Protein AF-R0K630-F1 (afdb_monomer_lite)

Organism: Anas platyrhynchos (NCBI:txid8839)

InterPro domains:
  IPR001806 Small GTPase [PF00071] (2-50)
  IPR001806 Small GTPase [PS51421] (1-50)
  IPR020849 Small GTPase, Ras-type [PTHR24070] (2-50)
  IPR027417 P-loop containing nucleoside triphosphate hydrolase [G3DSA:3.40.50.300] (1-50)
  IPR027417 P-loop containing nucleoside triphosphate hydrolase [SSF52540] (2-50)

Foldseek 3Di:
DDQDEAEAEPVVVVVPDPDDPVNQQVVCVVVVNHHYDYYYPPVRRCPVVD

Secondary structure (DSSP, 8-state):
----EEEEE-TT-GGG--S-HHHHHHHHHHTTS-EEEEEBTTTTBSTT--

Structure (mmCIF, N/CA/C/O backbone):
data_AF-R0K630-F1
#
_entry.id   AF-R0K630-F1
#
loop_
_atom_site.group_PDB
_atom_site.id
_atom_site.type_symbol
_atom_site.label_atom_id
_atom_site.label_alt_id
_atom_site.label_comp_id
_atom_site.label_asym_id
_atom_site.label_entity_id
_atom_site.label_seq_id
_atom_site.pdbx_PDB_ins_code
_atom_site.Cartn_x
_atom_site.Cartn_y
_atom_site.Cartn_z
_atom_site.occupancy
_atom_site.B_iso_or_equiv
_atom_site.auth_seq_id
_atom_site.auth_comp_id
_atom_site.auth_asym_id
_atom_site.auth_atom_id
_atom_site.pdbx_PDB_model_num
ATOM 1 N N . GLN A 1 1 ? -22.723 -2.761 2.877 1.00 64.94 1 GLN A N 1
ATOM 2 C CA . GLN A 1 1 ? -21.323 -2.355 3.117 1.00 64.94 1 GLN A CA 1
ATOM 3 C C . GLN A 1 1 ? -20.495 -2.921 1.972 1.00 64.94 1 GLN A C 1
ATOM 5 O O . GLN A 1 1 ? -20.758 -4.056 1.595 1.00 64.94 1 GLN A O 1
ATOM 10 N N . VAL A 1 2 ? -19.601 -2.137 1.368 1.00 84.44 2 VAL A N 1
ATOM 11 C CA . VAL A 1 2 ? -18.781 -2.581 0.226 1.00 84.44 2 VAL A CA 1
ATOM 12 C C . VAL A 1 2 ? -17.362 -2.843 0.733 1.00 84.44 2 VAL A C 1
ATOM 14 O O . VAL A 1 2 ? -16.835 -1.981 1.439 1.00 84.44 2 VAL A O 1
ATOM 17 N N . PRO A 1 3 ? -16.750 -4.000 0.428 1.00 87.38 3 PRO A N 1
ATOM 18 C CA . PRO A 1 3 ? -15.3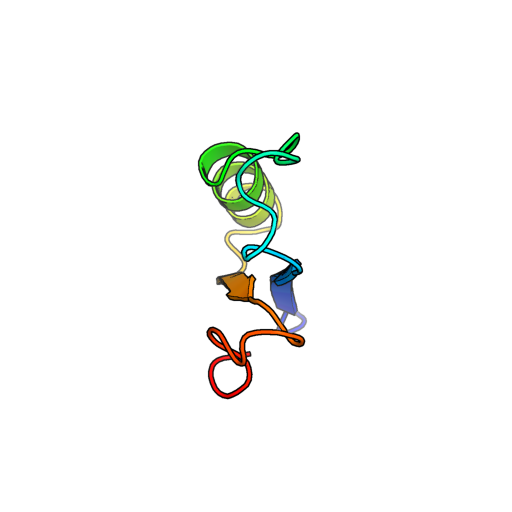54 -4.245 0.769 1.00 87.38 3 PRO A CA 1
ATOM 19 C C . PRO A 1 3 ? -14.463 -3.270 -0.009 1.00 87.38 3 PRO A C 1
ATOM 21 O O . PRO A 1 3 ? -14.527 -3.203 -1.235 1.00 87.38 3 PRO A O 1
ATOM 24 N N . MET A 1 4 ? -13.671 -2.481 0.715 1.00 91.38 4 MET A N 1
ATOM 25 C CA . MET A 1 4 ? -12.784 -1.459 0.157 1.00 91.38 4 MET A CA 1
ATOM 26 C C . MET A 1 4 ? -11.443 -1.467 0.888 1.00 91.38 4 MET A C 1
ATOM 28 O O . MET A 1 4 ? -11.389 -1.683 2.102 1.00 91.38 4 MET A O 1
ATOM 32 N N . ILE A 1 5 ? -10.381 -1.176 0.143 1.00 93.75 5 ILE A N 1
ATOM 33 C CA . ILE A 1 5 ? -9.016 -1.014 0.640 1.00 93.75 5 ILE A CA 1
ATOM 34 C C . ILE A 1 5 ? -8.432 0.286 0.081 1.00 93.75 5 ILE A C 1
ATOM 36 O O . ILE A 1 5 ? -8.617 0.609 -1.093 1.00 93.75 5 ILE A O 1
ATOM 40 N N . LEU A 1 6 ? -7.759 1.056 0.931 1.00 94.75 6 LEU A N 1
ATOM 41 C CA . LEU A 1 6 ? -7.027 2.257 0.551 1.00 94.75 6 LEU A CA 1
ATOM 42 C C . LEU A 1 6 ? -5.564 1.890 0.282 1.00 94.75 6 LEU A C 1
ATOM 44 O O . LEU A 1 6 ? -4.891 1.336 1.147 1.00 94.75 6 LEU A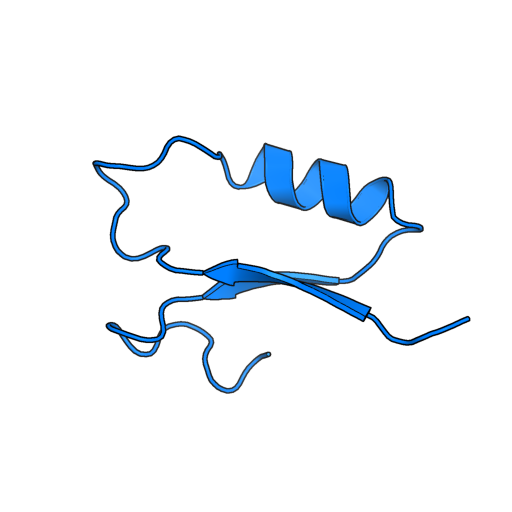 O 1
ATOM 48 N N . VAL A 1 7 ? -5.059 2.226 -0.905 1.00 95.62 7 VAL A N 1
ATOM 49 C CA . VAL A 1 7 ? -3.696 1.870 -1.322 1.00 95.62 7 VAL A CA 1
ATOM 50 C C . VAL A 1 7 ? -2.888 3.125 -1.646 1.00 95.62 7 VAL A C 1
ATOM 52 O O . VAL A 1 7 ? -3.156 3.813 -2.631 1.00 95.62 7 VAL A O 1
ATOM 55 N N . GLY A 1 8 ? -1.875 3.413 -0.831 1.00 94.31 8 GLY A N 1
ATOM 56 C CA . GLY A 1 8 ? -0.864 4.436 -1.102 1.00 94.31 8 GLY A CA 1
ATOM 57 C C . GLY A 1 8 ? 0.214 3.897 -2.039 1.00 94.31 8 GLY A C 1
ATOM 58 O O . GLY A 1 8 ? 1.198 3.322 -1.584 1.00 94.31 8 GLY A O 1
ATOM 59 N N . ASN A 1 9 ? 0.023 4.034 -3.350 1.00 94.88 9 ASN A N 1
ATOM 60 C CA . ASN A 1 9 ? 0.994 3.553 -4.338 1.00 94.88 9 ASN A CA 1
ATOM 61 C C . ASN A 1 9 ? 2.219 4.491 -4.458 1.00 94.88 9 ASN A C 1
ATOM 63 O O . ASN A 1 9 ? 2.147 5.665 -4.101 1.00 94.88 9 ASN A O 1
ATOM 67 N N . LYS A 1 10 ? 3.298 3.992 -5.075 1.00 92.62 10 LYS A N 1
ATOM 68 C CA . LYS A 1 10 ? 4.590 4.672 -5.290 1.00 92.62 10 LYS A CA 1
ATOM 69 C C . LYS A 1 10 ? 5.389 4.914 -4.008 1.00 92.62 10 LYS A C 1
ATOM 71 O O . LYS A 1 10 ? 6.123 5.893 -3.909 1.00 92.62 10 LYS A O 1
ATOM 76 N N . CYS A 1 11 ? 5.285 4.011 -3.035 1.00 91.62 11 CYS A N 1
ATOM 77 C CA . CYS A 1 11 ? 6.055 4.107 -1.791 1.00 91.62 11 CYS A CA 1
ATOM 78 C C . CYS A 1 11 ? 7.579 3.957 -1.977 1.00 91.62 11 CYS A C 1
ATOM 80 O O . CYS A 1 11 ? 8.329 4.142 -1.027 1.00 91.62 11 CYS A O 1
ATOM 82 N N . ASP A 1 12 ? 8.045 3.642 -3.190 1.00 92.38 12 ASP A N 1
ATOM 83 C CA . ASP A 1 12 ? 9.459 3.670 -3.563 1.00 92.38 12 ASP A CA 1
ATOM 84 C C . ASP A 1 12 ? 10.036 5.090 -3.685 1.00 92.38 12 ASP A C 1
ATOM 86 O O . ASP A 1 12 ? 11.248 5.257 -3.582 1.00 92.38 12 ASP A O 1
ATOM 90 N N . LEU A 1 13 ? 9.191 6.109 -3.876 1.00 92.94 13 LEU A N 1
ATOM 91 C CA . LEU A 1 13 ? 9.599 7.512 -3.988 1.00 92.94 13 LEU A CA 1
ATOM 92 C C . LEU A 1 13 ? 9.601 8.203 -2.615 1.00 92.94 13 LEU A C 1
ATOM 94 O O . LEU A 1 13 ? 8.900 9.190 -2.402 1.00 92.94 13 LEU A O 1
ATOM 98 N N . GLU A 1 14 ? 10.371 7.672 -1.665 1.00 91.75 14 GLU A N 1
ATOM 99 C CA . GLU A 1 14 ? 10.382 8.173 -0.281 1.00 91.75 14 GLU A CA 1
ATOM 100 C C . GLU A 1 14 ? 10.912 9.615 -0.179 1.00 91.75 14 GLU A C 1
ATOM 102 O O . GLU A 1 14 ? 10.407 10.403 0.615 1.00 91.75 14 GLU A O 1
ATOM 107 N N . GLU A 1 15 ? 11.876 9.992 -1.025 1.00 92.94 15 GLU A N 1
ATOM 108 C CA . GLU A 1 15 ? 12.423 11.358 -1.077 1.00 92.94 15 GLU A CA 1
ATOM 109 C C . GLU A 1 15 ? 11.412 12.385 -1.618 1.00 92.94 15 GLU A C 1
ATOM 111 O O . GLU A 1 15 ? 11.484 13.564 -1.279 1.00 92.94 15 GLU A O 1
ATOM 116 N N . GLU A 1 16 ? 10.438 11.941 -2.418 1.00 94.56 16 GLU A N 1
ATOM 117 C CA . GLU A 1 16 ? 9.352 12.773 -2.960 1.00 94.56 16 GLU A CA 1
ATOM 118 C C . GLU A 1 16 ? 8.054 12.628 -2.144 1.00 94.56 16 GLU A C 1
ATOM 120 O O . GLU A 1 16 ? 6.978 13.067 -2.567 1.00 94.56 16 GLU A O 1
ATOM 125 N N . ARG A 1 17 ? 8.118 11.988 -0.969 1.00 94.25 17 ARG A N 1
ATOM 126 C CA . ARG A 1 17 ? 6.937 11.726 -0.150 1.00 94.25 17 ARG A CA 1
ATOM 127 C C . ARG A 1 17 ? 6.337 13.029 0.373 1.00 94.25 17 ARG A C 1
ATOM 129 O O . ARG A 1 17 ? 6.922 13.728 1.193 1.00 94.25 17 ARG A O 1
ATOM 136 N N . VAL A 1 18 ? 5.089 13.275 -0.015 1.00 96.00 18 VAL A N 1
ATOM 137 C CA . VAL A 1 18 ? 4.264 14.380 0.510 1.00 96.00 18 VAL A CA 1
ATOM 138 C C . VAL A 1 18 ? 3.119 13.909 1.406 1.00 96.00 18 VAL A C 1
ATOM 140 O O . VAL A 1 18 ? 2.584 14.694 2.183 1.00 96.00 18 VAL A O 1
ATOM 143 N N . VAL A 1 19 ? 2.747 12.626 1.318 1.00 94.62 19 VAL A N 1
ATOM 144 C CA . VAL A 1 19 ? 1.742 12.001 2.186 1.00 94.62 19 VAL A CA 1
ATOM 145 C C . VAL A 1 19 ? 2.436 11.005 3.106 1.00 94.62 19 VAL A C 1
ATOM 147 O O . VAL A 1 19 ? 2.999 10.001 2.661 1.00 94.62 19 VAL A O 1
ATOM 150 N N . GLY A 1 20 ? 2.401 11.287 4.404 1.00 94.31 20 GLY A N 1
ATOM 151 C CA . GLY A 1 20 ? 2.904 10.389 5.432 1.00 94.31 20 GLY A CA 1
ATOM 152 C C . GLY A 1 20 ? 2.003 9.167 5.621 1.00 94.31 20 GLY A C 1
ATOM 153 O O . GLY A 1 20 ? 0.782 9.245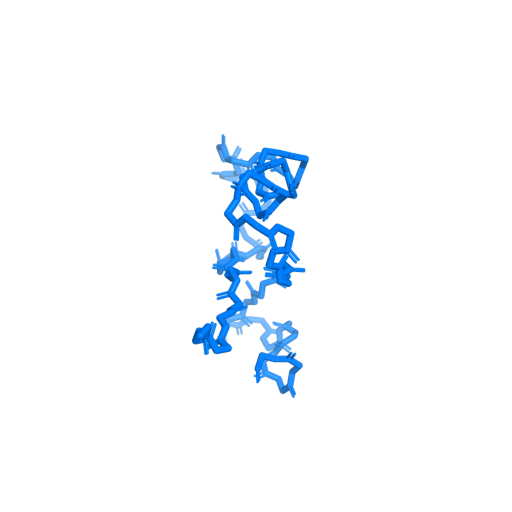 5.471 1.00 94.31 20 GLY A O 1
ATOM 154 N N . LYS A 1 21 ? 2.601 8.045 6.039 1.00 93.81 21 LYS A N 1
ATOM 155 C CA . LYS A 1 21 ? 1.884 6.794 6.358 1.00 93.81 21 LYS A CA 1
ATOM 156 C C . LYS A 1 21 ? 0.718 7.009 7.323 1.00 93.81 21 LYS A C 1
ATOM 158 O O . LYS A 1 21 ? -0.365 6.466 7.125 1.00 93.81 21 LYS A O 1
ATOM 163 N N . GLU A 1 22 ? 0.930 7.832 8.348 1.00 95.19 22 GLU A N 1
ATOM 164 C CA . GLU A 1 22 ? -0.084 8.128 9.361 1.00 95.19 22 GLU A CA 1
ATOM 165 C C . GLU A 1 22 ? -1.310 8.840 8.766 1.00 95.19 22 GLU A C 1
ATOM 167 O O . GLU A 1 22 ? -2.440 8.544 9.144 1.00 95.19 22 GLU A O 1
ATOM 172 N N . GLN A 1 23 ? -1.117 9.729 7.784 1.00 96.00 23 GLN A N 1
ATOM 173 C CA . GLN A 1 23 ? -2.227 10.415 7.116 1.00 96.00 23 GLN A CA 1
ATOM 174 C C . GLN A 1 23 ? -3.113 9.417 6.359 1.00 96.00 23 GLN A C 1
ATOM 176 O O . GLN A 1 23 ? -4.337 9.484 6.470 1.00 96.00 23 GLN A O 1
ATOM 181 N N . GLY A 1 24 ? -2.507 8.455 5.653 1.00 95.19 24 GLY A N 1
ATOM 182 C CA . GLY A 1 24 ? -3.231 7.372 4.980 1.00 95.19 24 GLY A CA 1
ATOM 183 C C . GLY A 1 24 ? -3.979 6.462 5.959 1.00 95.19 24 GLY A C 1
ATOM 184 O O . GLY A 1 24 ? -5.160 6.177 5.765 1.00 95.19 24 GLY A O 1
ATOM 185 N N . GLN A 1 25 ? -3.334 6.082 7.066 1.00 94.94 25 GLN A N 1
ATOM 186 C CA . GLN A 1 25 ? -3.967 5.295 8.131 1.00 94.94 25 GLN A CA 1
ATOM 187 C C . GLN A 1 25 ? -5.145 6.030 8.781 1.00 94.94 25 GLN A C 1
ATOM 189 O O . GLN A 1 25 ? -6.195 5.434 9.020 1.00 94.94 25 GLN A O 1
ATOM 194 N N . ASN A 1 26 ? -4.997 7.326 9.057 1.00 96.38 26 ASN A N 1
ATOM 195 C CA . ASN A 1 26 ? -6.056 8.137 9.649 1.00 96.38 26 ASN A CA 1
ATOM 196 C C . ASN A 1 26 ? -7.243 8.297 8.691 1.00 96.38 26 ASN A C 1
ATOM 198 O O . ASN A 1 26 ? -8.388 8.183 9.127 1.00 96.38 26 ASN A O 1
ATOM 202 N N . LEU A 1 27 ? -6.990 8.471 7.391 1.00 95.06 27 LEU A N 1
ATOM 203 C CA . LEU A 1 27 ? -8.046 8.507 6.378 1.00 95.06 27 LEU A CA 1
ATOM 204 C C . LEU A 1 27 ? -8.800 7.171 6.296 1.00 95.06 27 LEU A C 1
ATOM 206 O O . LEU A 1 27 ? -10.029 7.150 6.281 1.00 95.06 27 LEU A O 1
ATOM 210 N N . ALA A 1 28 ? -8.080 6.050 6.326 1.00 94.50 28 ALA A N 1
ATOM 211 C CA . ALA A 1 28 ? -8.690 4.725 6.307 1.00 94.50 28 ALA A CA 1
ATOM 212 C C . ALA A 1 28 ? -9.571 4.460 7.542 1.00 94.50 28 ALA A C 1
ATOM 214 O O . ALA A 1 28 ? -10.684 3.940 7.426 1.00 94.50 28 ALA A O 1
ATOM 215 N N . ARG A 1 29 ? -9.131 4.913 8.727 1.00 93.56 29 ARG A N 1
ATOM 216 C CA . ARG A 1 29 ? -9.951 4.910 9.953 1.00 93.56 29 ARG A CA 1
ATOM 217 C C . ARG A 1 29 ? -11.237 5.721 9.781 1.00 93.56 29 ARG A C 1
ATOM 219 O O . ARG A 1 29 ? -12.302 5.253 10.179 1.00 93.56 29 ARG A O 1
ATOM 226 N N . GLN A 1 30 ? -11.160 6.898 9.156 1.00 95.06 30 GLN A N 1
ATOM 227 C CA . GLN A 1 30 ? -12.323 7.756 8.894 1.00 95.06 30 GLN A CA 1
ATOM 228 C C . GLN A 1 30 ? -13.321 7.125 7.912 1.00 95.06 30 GLN A C 1
ATOM 230 O O . GLN A 1 30 ? -14.526 7.325 8.054 1.00 95.06 30 GLN A O 1
ATOM 235 N N . TRP A 1 31 ? -12.858 6.320 6.954 1.00 91.88 31 TRP A N 1
ATOM 236 C CA . TRP A 1 31 ? -13.695 5.627 5.964 1.00 91.88 31 TRP A CA 1
ATOM 237 C C . TRP A 1 31 ? -14.326 4.335 6.505 1.00 91.88 31 TRP A C 1
ATOM 239 O O . TRP A 1 31 ? -14.376 3.314 5.821 1.00 91.88 31 TRP A O 1
ATOM 249 N N . CYS A 1 32 ? -14.813 4.378 7.747 1.00 91.19 32 CYS A N 1
ATOM 250 C CA . CYS A 1 32 ? -15.358 3.223 8.463 1.00 91.19 32 CYS A CA 1
ATOM 251 C C . CYS A 1 32 ? -14.321 2.118 8.723 1.00 91.19 32 CYS A C 1
ATOM 253 O O . CYS A 1 32 ? -14.647 0.935 8.635 1.00 91.19 32 CYS A O 1
ATOM 255 N N . ASN A 1 33 ? -13.092 2.507 9.078 1.00 88.75 33 ASN A N 1
ATOM 256 C CA . ASN A 1 33 ? -12.007 1.583 9.410 1.00 88.75 33 ASN A CA 1
ATOM 257 C C . ASN A 1 33 ? -11.680 0.606 8.266 1.00 88.75 33 ASN A C 1
ATOM 259 O O . ASN A 1 33 ? -11.556 -0.602 8.482 1.00 88.75 33 ASN A O 1
ATOM 263 N N . CYS A 1 34 ? -11.570 1.138 7.044 1.00 92.75 34 CYS A N 1
ATOM 264 C CA . CYS A 1 34 ? -11.166 0.357 5.882 1.00 92.75 34 CYS A CA 1
ATOM 265 C C . CYS A 1 34 ? -9.690 -0.065 5.984 1.00 92.75 34 CYS A C 1
ATOM 267 O O . CYS A 1 34 ? -8.902 0.522 6.730 1.00 92.75 34 CYS A O 1
ATOM 269 N N . ALA A 1 35 ? -9.313 -1.113 5.253 1.00 93.25 35 ALA A N 1
ATOM 270 C CA . ALA A 1 35 ? -7.924 -1.556 5.210 1.00 93.25 35 ALA A CA 1
ATOM 271 C C . ALA A 1 35 ? -7.047 -0.504 4.508 1.00 93.25 35 ALA A C 1
ATOM 273 O O . ALA A 1 35 ? -7.500 0.153 3.571 1.00 93.25 35 ALA A O 1
ATOM 274 N N . PHE A 1 36 ? -5.794 -0.360 4.940 1.00 94.81 36 PHE A N 1
ATOM 275 C CA . PHE A 1 36 ? -4.813 0.537 4.327 1.00 94.81 36 PHE A CA 1
ATOM 276 C C . PHE A 1 36 ? -3.488 -0.180 4.104 1.00 94.81 36 PHE A C 1
ATOM 278 O O . PHE A 1 36 ? -2.991 -0.830 5.025 1.00 94.81 36 PHE A O 1
ATOM 285 N N . LEU A 1 37 ? -2.888 0.004 2.927 1.00 94.94 37 LEU A N 1
ATOM 286 C CA . LEU A 1 37 ? -1.509 -0.398 2.679 1.00 94.94 37 LEU A CA 1
ATOM 287 C C . LEU A 1 37 ? -0.776 0.581 1.764 1.00 94.94 37 LEU A C 1
ATOM 289 O O . LEU A 1 37 ? -1.388 1.325 1.002 1.00 94.94 37 LEU A O 1
ATOM 293 N N . GLU A 1 38 ? 0.551 0.544 1.805 1.00 94.88 38 GLU A N 1
ATOM 294 C CA . GLU A 1 38 ? 1.387 1.239 0.831 1.00 94.88 38 GLU A CA 1
ATOM 295 C C . GLU A 1 38 ? 2.015 0.243 -0.132 1.00 94.88 38 GLU A C 1
ATOM 297 O O . GLU A 1 38 ? 2.581 -0.758 0.302 1.00 94.88 38 GLU A O 1
ATOM 302 N N . SER A 1 39 ? 1.944 0.518 -1.428 1.00 95.25 39 SER A N 1
ATOM 303 C CA . SER A 1 39 ? 2.472 -0.363 -2.465 1.00 95.25 39 SER A CA 1
ATOM 304 C C . SER A 1 39 ? 3.392 0.383 -3.423 1.00 95.25 39 SER A C 1
ATOM 306 O O . SER A 1 39 ? 3.407 1.612 -3.507 1.00 95.25 39 SER A O 1
ATOM 308 N N . SER A 1 40 ? 4.191 -0.373 -4.164 1.00 92.75 40 SER A N 1
ATOM 309 C CA . SER 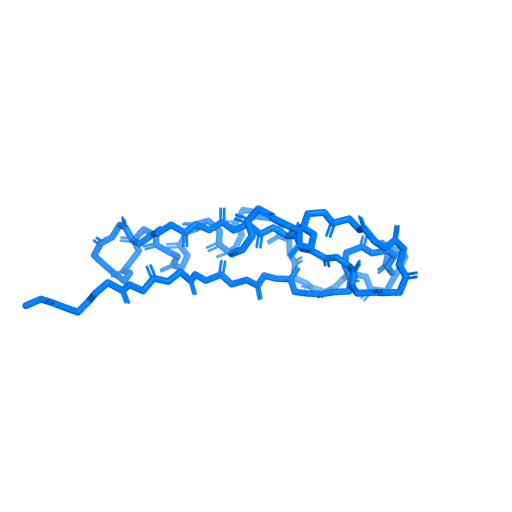A 1 40 ? 4.919 0.140 -5.316 1.00 92.75 40 SER A CA 1
ATOM 310 C C . SER A 1 40 ? 4.822 -0.870 -6.440 1.00 92.75 40 SER A C 1
ATOM 312 O O . SER A 1 40 ? 5.440 -1.933 -6.392 1.00 92.75 40 SER A O 1
ATOM 314 N N . ALA A 1 41 ? 4.084 -0.515 -7.491 1.00 90.25 41 ALA A N 1
ATOM 315 C CA . ALA A 1 41 ? 4.055 -1.310 -8.715 1.00 90.25 41 ALA A CA 1
ATOM 316 C C . ALA A 1 41 ? 5.441 -1.395 -9.385 1.00 90.25 41 ALA A C 1
ATOM 318 O O . ALA A 1 41 ? 5.776 -2.412 -9.989 1.00 90.25 41 ALA A O 1
ATOM 319 N N . LYS A 1 42 ? 6.266 -0.347 -9.246 1.00 89.00 42 LYS A N 1
ATOM 320 C CA . LYS A 1 42 ? 7.609 -0.265 -9.838 1.00 89.00 42 LYS A CA 1
ATOM 321 C C . LYS A 1 42 ? 8.602 -1.176 -9.119 1.00 89.00 42 LYS A C 1
ATOM 323 O O . LYS A 1 42 ? 9.318 -1.931 -9.770 1.00 89.00 42 LYS A O 1
ATOM 328 N N . SER A 1 43 ? 8.600 -1.139 -7.789 1.00 88.81 43 SER A N 1
ATOM 329 C CA . SER A 1 43 ? 9.509 -1.922 -6.942 1.00 88.81 43 SER A CA 1
ATOM 330 C C . SER A 1 43 ? 8.912 -3.255 -6.481 1.00 88.81 43 SER A C 1
ATOM 332 O O . SER A 1 43 ? 9.531 -3.963 -5.693 1.00 88.81 43 SER A O 1
ATOM 334 N N . LYS A 1 44 ? 7.717 -3.612 -6.976 1.00 89.25 44 LYS A N 1
ATOM 335 C CA . LYS A 1 44 ? 6.950 -4.814 -6.602 1.00 89.25 44 LYS A CA 1
ATOM 336 C C . LYS A 1 44 ? 6.694 -4.940 -5.093 1.00 89.25 44 LYS A C 1
ATOM 338 O O . LYS A 1 44 ? 6.635 -6.045 -4.561 1.00 89.25 44 LYS A O 1
ATOM 343 N N . ILE A 1 45 ? 6.511 -3.813 -4.409 1.00 89.94 45 ILE A N 1
ATOM 344 C CA . ILE A 1 45 ? 6.215 -3.777 -2.972 1.00 89.94 45 ILE A CA 1
ATOM 345 C C . ILE A 1 45 ? 4.709 -3.935 -2.786 1.00 89.94 45 ILE A C 1
ATOM 347 O O . ILE A 1 45 ? 3.939 -3.152 -3.345 1.00 89.94 45 ILE A O 1
ATOM 351 N N . ASN A 1 46 ? 4.307 -4.945 -2.011 1.00 84.94 46 ASN A N 1
ATOM 352 C CA . ASN A 1 46 ? 2.924 -5.245 -1.633 1.00 84.94 46 ASN A CA 1
ATOM 353 C C . ASN A 1 46 ? 1.935 -5.359 -2.807 1.00 84.94 46 ASN A C 1
ATOM 355 O O . ASN A 1 46 ? 0.742 -5.140 -2.646 1.00 84.94 46 ASN A O 1
ATOM 359 N N . VAL A 1 47 ? 2.413 -5.708 -4.005 1.00 82.06 47 VAL A N 1
ATOM 360 C CA . VAL A 1 47 ? 1.564 -5.830 -5.206 1.00 82.06 47 VAL A CA 1
ATOM 361 C C . VAL A 1 47 ? 0.618 -7.034 -5.121 1.00 82.06 47 VAL A C 1
ATOM 363 O O . VAL A 1 47 ? -0.477 -6.976 -5.663 1.00 82.06 47 VAL A O 1
ATOM 366 N N . ASN A 1 48 ? 1.019 -8.096 -4.417 1.00 84.31 48 ASN A N 1
ATOM 367 C CA . ASN A 1 48 ? 0.200 -9.300 -4.216 1.00 84.31 48 ASN A CA 1
ATOM 368 C C . ASN A 1 48 ? -0.638 -9.257 -2.924 1.00 84.31 48 ASN A C 1
ATOM 370 O O . ASN A 1 48 ? -1.382 -10.195 -2.660 1.00 84.31 48 ASN A O 1
ATOM 374 N N . GLU A 1 49 ? -0.453 -8.223 -2.098 1.00 76.56 49 GLU A N 1
ATOM 375 C CA . GLU A 1 49 ? -1.146 -8.045 -0.811 1.00 76.56 49 GLU A CA 1
ATOM 376 C C . GLU A 1 49 ? -2.320 -7.051 -0.906 1.00 76.56 49 GLU A C 1
ATOM 378 O O . GLU A 1 49 ? -3.039 -6.859 0.075 1.00 76.56 49 GLU A O 1
ATOM 383 N N . VAL A 1 50 ? -2.502 -6.426 -2.081 1.00 65.75 50 VAL A N 1
ATOM 384 C CA . VAL A 1 50 ? -3.681 -5.623 -2.461 1.00 65.75 50 VAL A CA 1
ATOM 385 C C . VAL A 1 50 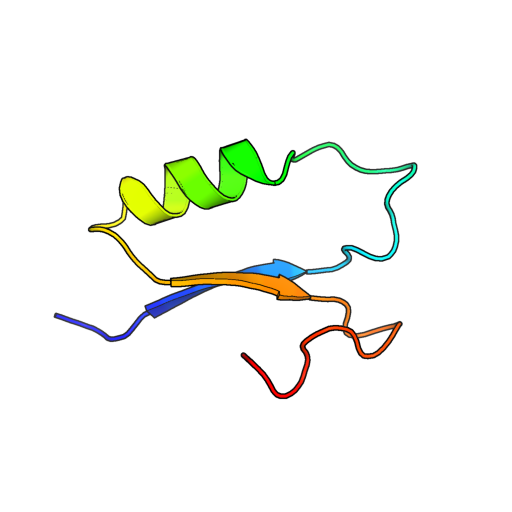? -4.804 -6.534 -2.946 1.00 65.75 50 VAL A C 1
ATOM 387 O O . VAL A 1 50 ? -4.496 -7.509 -3.667 1.00 65.75 50 VAL A O 1
#

Sequence (50 aa):
QVPMILVGNKCDLEEERVVGKEQGQNLARQWCNCAFLESSAKSKINVNEV

pLDDT: mean 91.01, std 6.57, range [64.94, 96.38]

Radius of gyration: 11.33 Å; chains: 1; bounding box: 34×24×20 Å

=== Feature glossary ===
Key to the feature types in this record:

pLDDT. pLDDT is the predicted lDDT-Cα score: AlphaFold's confidence that the local environment of each residue (all inter-atomic distances within 15 Å) is correctly placed. It is a per-residue number between 0 and 100, with higher meaning more reliable.

Radius of gyration, Cα contacts, bounding box. The geometric summary reports three shape descriptors. Rg (radius of gyration) measures how spread out the Cα atoms are about their centre of mass; compact globular proteins have small Rg, elongated or unfolded ones large. Cα contacts (<8 Å, |i−j|>4) count long-range residue pairs in spatial proximity — high for tightly packed folds, near zero for rods or random coil. The bounding-box extents give the protein's footprint along x, y, z in Å.

Backbone torsions (φ/ψ). Backbone dihedral angles. Every residue except chain termini has a φ (preceding-C → N → Cα → C) and a ψ (N → Cα → C → next-N). They are reported in degrees following the IUPAC sign convention. Secondary structure is essentially a statement about which (φ, ψ) basin each residue occupies.

Contact-map, Ramachandran, and PAE plots. Plot images: a contact map (which residues are close in 3D, as an N×N binary image), a Ramachandran scatter (backbone torsion angles, revealing secondary-structure composition at a glance), and — for AlphaFold structures — a PAE heatmap (pairwise prediction confidence).

Predicted aligned error. Predicted Aligned Error (PAE) is an AlphaFold confidence matrix: entry (i, j) is the expected error in the position of residue j, in ångströms, when the prediction is superimposed on the true structure at residue i. Low PAE within a block of residues means that block is internally rigid and well-predicted; high PAE between two blocks means their relative placement is uncertain even if each block individually is confident.

Secondary structure (3-state, P-SEA). Three-state secondary structure (P-SEA) collapses the eight DSSP classes into helix (a), strand (b), and coil (c). P-SEA assigns these from Cα geometry alone — distances and angles — without requiring backbone oxygens, so it works on any Cα trace.

Solvent-accessible surface area. Solvent-accessible surface area (SASA) is the area in Å² traced out by the centre of a 1.4 Å probe sphere (a water molecule) rolled over the protein's van der Waals surface (Shrake–Rupley / Lee–Richards construction). Buried residues have near-zero SASA; fully exposed residues can exceed 200 Å². The total SASA scales roughly with the number of surface residues.

Foldseek 3Di. The Foldseek 3Di string encodes local tertiary geometry as a 20-letter alphabet — one character per residue — derived from the relative positions of nearby Cα atoms. Unlike the amino-acid sequence, 3Di is a direct function of the 3D structure, so two proteins with the same fold have similar 3Di strings even at low sequence identity.

B-factor. For experimental (PDB) structures, the B-factor (temperature factor) quantifies the positional spread of each atom in the crystal — a combination of thermal vibration and static disorder — in units of Å². High B-factors mark flexible loops or poorly re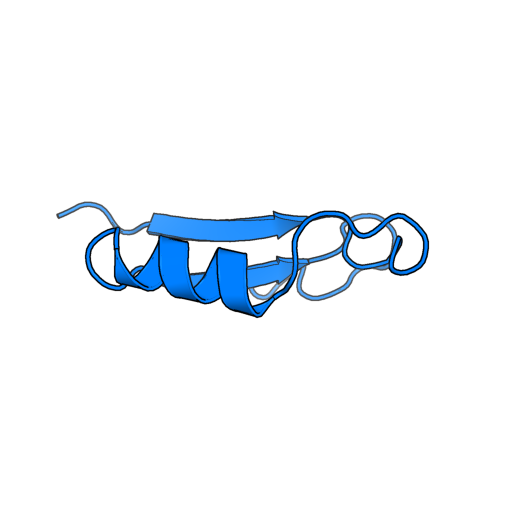solved regions; low B-factors mark the rigid, well-ordered core.

mmCIF coordinates. The mmCIF block holds the 3D Cartesian coordinates of each backbone atom (N, Cα, C, O) in ångströms. mmCIF is the PDB's canonical archive format — a tagged-loop text representation of the atomic model.

InterPro / GO / CATH / organism. Functional annotations link the protein to curated databases. InterPro entries identify conserved domains and families by matching the sequence against member-database signatures (Pfam, PROSITE, CDD, …). Gene Ontology (GO) terms describe molecular function, biological process, and cellular component in a controlled vocabulary. CATH places the structure in a hierarchical fold classification (Class/Architecture/Topology/Homologous-superfamily). The organism is the source species.

Rendered structure images. Structure images are PyMOL renders from six orthogonal camera directions. Cartoon representation draws helices as coils and strands as arrows; sticks shows the backbone as bonds; surface shows the solvent-excluded envelope. Rainbow coloring maps sequence position to hue (blue→red, N→C); chain coloring assigns a distinct color per polypeptide.

Sequence. This is the polypeptide sequence — one letter per residue, N-terminus first. Length ranges from a few dozen residues for small domains to over a thousand for large multi-domain proteins.

Secondary structure (8-state, DSSP). The SS8 string is DSSP's per-residue secondary-structure call. α-helix (H) means an i→i+4 H-bond ladder; β-strand (E) means the residue participates in a β-sheet; 3₁₀ (G) and π (I) are tighter and wider helices; T/S are turns/bends; '-' is loop.

Nearest PDB structures. Structural nearest neighbors (via Foldseek easy-search vs the PDB). Reported per hit: target PDB id, E-value, and alignment TM-score. A TM-score above ~0.5 is the conventional threshold for 'same fold'.